Protein AF-A0A526Y3Q8-F1 (afdb_monomer)

Sequence (119 aa):
MATDSNVIFWQHQAFEPEGDAQERRKFGDAGTVRMHRLGALGPNTTLAHMNMLDERDVELILAMKPGLSWCPNNAMGYRITPPHKCWFPHLYRNGASVSLGVDTIIIHPMGIAGLMSLY

Radius of gyration: 14.73 Å; Cα contacts (8 Å, |Δi|>4): 182; chains: 1; bounding box: 43×28×32 Å

Nearest PDB structures (foldseek):
  3lnp-assembly1_A-2  TM=9.312E-01  e=2.220E-05  Oleispira antarctica
  4gbd-assembly1_B  TM=9.412E-01  e=9.589E-05  Pseudomonas aeruginosa PAO1
  7ww2-assembly1_B  TM=9.253E-01  e=2.970E-04  Obesumbacterium proteus
  4f0r-assembly1_A  TM=8.986E-01  e=3.626E-04  Chromobacterium violaceum ATCC 12472
  4dzh-assembly1_A-2  TM=9.345E-01  e=6.173E-04  Xanthomonas campestris pv. campestris str. ATCC 33913

Structure (mmCIF, N/CA/C/O backbone):
data_AF-A0A526Y3Q8-F1
#
_entry.id   AF-A0A526Y3Q8-F1
#
loop_
_atom_site.group_PDB
_atom_site.id
_atom_site.type_symbol
_atom_site.label_atom_id
_atom_site.label_alt_id
_atom_site.label_comp_id
_atom_site.label_asym_id
_atom_site.label_entity_id
_atom_site.label_seq_id
_atom_site.pdbx_PDB_ins_code
_atom_site.Cartn_x
_atom_site.Cartn_y
_atom_site.Cartn_z
_atom_site.occupancy
_atom_site.B_iso_or_equiv
_atom_site.auth_seq_id
_atom_site.auth_comp_id
_atom_site.auth_asym_id
_atom_site.auth_atom_id
_atom_site.pdbx_PDB_model_num
ATOM 1 N N . MET A 1 1 ? -18.184 -9.138 8.313 1.00 77.50 1 MET A N 1
ATOM 2 C CA . MET A 1 1 ? -17.534 -10.395 8.758 1.00 77.50 1 MET A CA 1
ATOM 3 C C . MET A 1 1 ? -16.245 -10.135 9.528 1.00 77.50 1 MET A C 1
ATOM 5 O O . MET A 1 1 ? -16.259 -10.364 10.722 1.00 77.50 1 MET A O 1
ATOM 9 N N . ALA A 1 2 ? -15.154 -9.642 8.918 1.00 88.25 2 ALA A N 1
ATOM 10 C CA . ALA A 1 2 ? -13.886 -9.452 9.648 1.00 88.25 2 ALA A CA 1
ATOM 11 C C . ALA A 1 2 ? -14.005 -8.474 10.835 1.00 88.25 2 ALA A C 1
ATOM 13 O O . ALA A 1 2 ? -13.608 -8.804 11.949 1.00 88.25 2 ALA A O 1
ATOM 14 N N . THR A 1 3 ? -14.636 -7.315 10.615 1.00 87.44 3 THR A N 1
ATOM 15 C CA . THR A 1 3 ? -14.947 -6.342 11.674 1.00 87.44 3 THR A CA 1
ATOM 16 C C . THR A 1 3 ? -15.841 -6.948 12.755 1.00 87.44 3 THR A C 1
ATOM 18 O O . THR A 1 3 ? -15.489 -6.901 13.928 1.00 87.44 3 THR A O 1
ATOM 21 N N . ASP A 1 4 ? -16.950 -7.583 12.363 1.00 91.00 4 ASP A N 1
ATOM 22 C CA . ASP A 1 4 ? -17.918 -8.178 13.301 1.00 91.00 4 ASP A CA 1
ATOM 23 C C . ASP A 1 4 ? -17.309 -9.308 14.143 1.00 91.00 4 ASP A C 1
ATOM 25 O O . ASP A 1 4 ? -17.714 -9.537 15.277 1.00 91.00 4 ASP A O 1
ATOM 29 N N . SER A 1 5 ? -16.329 -10.026 13.586 1.00 94.62 5 SER A N 1
ATOM 30 C CA . SER A 1 5 ? -15.601 -11.103 14.262 1.00 94.62 5 SER A CA 1
ATOM 31 C C . SER A 1 5 ? -14.321 -10.632 14.959 1.00 94.62 5 SER A C 1
ATOM 33 O O . SER A 1 5 ? -13.612 -11.462 15.520 1.00 94.62 5 SER A O 1
ATOM 35 N N . ASN A 1 6 ? -14.017 -9.329 14.935 1.00 93.00 6 ASN A N 1
ATOM 36 C CA . ASN A 1 6 ? -12.797 -8.741 15.493 1.00 93.00 6 ASN A CA 1
ATOM 37 C C . ASN A 1 6 ? -11.503 -9.445 15.028 1.00 93.00 6 ASN A C 1
ATOM 39 O O . ASN A 1 6 ? -10.604 -9.729 15.820 1.00 93.00 6 ASN A O 1
ATOM 43 N N . VAL A 1 7 ? -11.418 -9.748 13.730 1.00 95.94 7 VAL A N 1
ATOM 44 C CA . VAL A 1 7 ? -10.240 -10.359 13.095 1.00 95.94 7 VAL A CA 1
ATOM 45 C C . VAL A 1 7 ? -9.639 -9.436 12.040 1.00 95.94 7 VAL A C 1
ATOM 47 O O . VAL A 1 7 ? -10.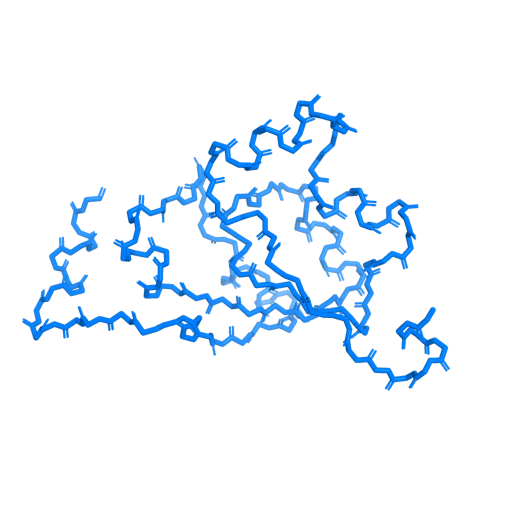306 -8.536 11.525 1.00 95.94 7 VAL A O 1
ATOM 50 N N . ILE A 1 8 ? -8.374 -9.687 11.697 1.00 96.12 8 ILE A N 1
ATOM 51 C CA . ILE A 1 8 ? -7.683 -8.986 10.614 1.00 96.12 8 ILE A CA 1
ATOM 52 C C . ILE A 1 8 ? -8.076 -9.593 9.267 1.00 96.12 8 ILE A C 1
ATOM 54 O O . ILE A 1 8 ? -7.956 -10.800 9.056 1.00 96.12 8 ILE A O 1
ATOM 58 N N . PHE A 1 9 ? -8.500 -8.740 8.341 1.00 96.69 9 PHE A N 1
ATOM 59 C CA . PHE A 1 9 ? -8.572 -9.056 6.922 1.00 96.69 9 PHE A CA 1
ATOM 60 C C . PHE A 1 9 ? -7.221 -8.744 6.266 1.00 96.69 9 PHE A C 1
ATOM 62 O O . PHE A 1 9 ? -6.754 -7.610 6.334 1.00 96.69 9 PHE A O 1
ATOM 69 N N . TRP A 1 10 ? -6.586 -9.735 5.640 1.00 96.62 10 TRP A N 1
ATOM 70 C CA . TRP A 1 10 ? -5.284 -9.578 4.985 1.00 96.62 10 TRP A CA 1
ATOM 71 C C . TRP A 1 10 ? -5.403 -9.855 3.488 1.00 96.62 10 TRP A C 1
ATOM 73 O O . TRP A 1 10 ? -5.950 -10.887 3.102 1.00 96.62 10 TRP A O 1
ATOM 83 N N . GLN A 1 11 ? -4.854 -8.973 2.648 1.00 95.62 11 GLN A N 1
ATOM 84 C CA . GLN A 1 11 ? -4.872 -9.136 1.193 1.00 95.62 11 GLN A CA 1
ATOM 85 C C . GLN A 1 11 ? -3.592 -8.614 0.513 1.00 95.62 11 GLN A C 1
ATOM 87 O O . GLN A 1 11 ? -3.047 -7.575 0.884 1.00 95.62 11 GLN A O 1
ATOM 92 N N . HIS A 1 12 ? -3.152 -9.309 -0.540 1.00 96.81 12 HIS A N 1
ATOM 93 C CA . HIS A 1 12 ? -2.219 -8.787 -1.546 1.00 96.81 12 HIS A CA 1
ATOM 94 C C . HIS A 1 12 ? -2.879 -7.677 -2.364 1.00 96.81 12 HIS A C 1
ATOM 96 O O . HIS A 1 12 ? -3.949 -7.884 -2.936 1.00 96.81 12 HIS A O 1
ATOM 102 N N . GLN A 1 13 ? -2.252 -6.505 -2.448 1.00 96.38 13 GLN A N 1
ATOM 103 C CA . GLN A 1 13 ? -2.847 -5.364 -3.140 1.00 96.38 13 GLN A CA 1
ATOM 104 C C . GLN A 1 13 ? -1.784 -4.519 -3.851 1.00 96.38 13 GLN A C 1
ATOM 106 O O . GLN A 1 13 ? -0.691 -4.311 -3.327 1.00 96.38 13 GLN A O 1
ATOM 111 N N . ALA A 1 14 ? -2.117 -4.037 -5.058 1.00 95.75 14 ALA A N 1
ATOM 112 C CA . ALA A 1 14 ? -1.282 -3.132 -5.857 1.00 95.75 14 ALA A CA 1
ATOM 113 C C . ALA A 1 14 ? 0.184 -3.614 -5.978 1.00 95.75 14 ALA A C 1
ATOM 115 O O . ALA A 1 14 ? 1.126 -2.850 -5.750 1.00 95.75 14 ALA A O 1
ATOM 116 N N . PHE A 1 15 ? 0.378 -4.910 -6.266 1.00 95.12 15 PHE A N 1
ATOM 117 C CA . PHE A 1 15 ? 1.703 -5.536 -6.274 1.00 95.12 15 PHE A CA 1
ATOM 118 C C . PHE A 1 15 ? 2.532 -5.139 -7.494 1.00 95.12 15 PHE A C 1
ATOM 120 O O . PHE A 1 15 ? 3.626 -4.614 -7.313 1.00 95.12 15 PHE A O 1
ATOM 127 N N . GLU A 1 16 ? 2.030 -5.382 -8.704 1.00 95.19 16 GLU A N 1
ATOM 128 C CA . GLU A 1 16 ? 2.774 -5.203 -9.953 1.00 95.19 16 GLU A CA 1
ATOM 129 C C . GLU A 1 16 ? 1.949 -4.443 -11.011 1.00 95.19 16 GLU A C 1
ATOM 131 O O . GLU A 1 16 ? 0.717 -4.394 -10.894 1.00 95.19 16 GLU A O 1
ATOM 136 N N . PRO A 1 17 ? 2.603 -3.789 -11.994 1.00 94.56 17 PRO A N 1
ATOM 137 C CA . PRO A 1 17 ? 1.947 -2.828 -12.882 1.00 94.56 17 PRO A CA 1
ATOM 138 C C . PRO A 1 17 ? 0.812 -3.396 -13.740 1.00 94.56 17 PRO A C 1
ATOM 140 O O . PRO A 1 17 ? -0.198 -2.720 -13.936 1.00 94.56 17 PRO A O 1
ATOM 143 N N . GLU A 1 18 ? 0.963 -4.601 -14.290 1.00 94.50 18 GLU A N 1
ATOM 144 C CA . GLU A 1 18 ? -0.021 -5.180 -15.203 1.00 94.50 18 GLU A CA 1
ATOM 145 C C . GLU A 1 18 ? -1.311 -5.534 -14.461 1.00 94.50 18 GLU A C 1
ATOM 147 O O . GLU A 1 18 ? -2.398 -5.149 -14.897 1.00 94.50 18 GLU A O 1
ATOM 152 N N . GLY A 1 19 ? -1.196 -6.208 -13.322 1.00 93.25 19 GLY A N 1
ATOM 153 C CA . GLY A 1 19 ? -2.294 -6.600 -12.452 1.00 93.25 19 GLY A CA 1
ATOM 154 C C . GLY A 1 19 ? -3.014 -5.400 -11.854 1.00 93.25 19 GLY A C 1
ATOM 155 O O . GLY A 1 19 ? -4.245 -5.361 -11.872 1.00 93.25 19 GLY A O 1
ATOM 156 N N . ASP A 1 20 ? -2.281 -4.374 -11.408 1.00 95.00 20 ASP A N 1
ATOM 157 C CA . ASP A 1 20 ? -2.901 -3.124 -10.955 1.00 95.00 20 ASP A CA 1
ATOM 158 C C . ASP A 1 20 ? -3.664 -2.430 -12.099 1.00 95.00 20 ASP A C 1
ATOM 160 O O . ASP A 1 20 ? -4.821 -2.033 -11.939 1.00 95.00 20 ASP A O 1
ATOM 164 N N . ALA A 1 21 ? -3.082 -2.376 -13.302 1.00 95.06 21 ALA A N 1
ATOM 165 C CA . ALA A 1 21 ? -3.746 -1.805 -14.469 1.00 95.06 21 ALA A CA 1
ATOM 166 C C . ALA A 1 21 ? -4.978 -2.618 -14.913 1.00 95.06 21 ALA A C 1
ATOM 168 O O . ALA A 1 21 ? -5.979 -2.034 -15.337 1.00 95.06 21 ALA A O 1
ATOM 169 N N . GLN A 1 22 ? -4.935 -3.952 -14.829 1.00 94.88 22 GLN A N 1
ATOM 170 C CA . GLN A 1 22 ? -6.086 -4.820 -15.102 1.00 94.88 22 GLN A CA 1
ATOM 171 C C . GLN A 1 22 ? -7.221 -4.570 -14.103 1.00 94.88 22 GLN A C 1
ATOM 173 O O . GLN A 1 22 ? -8.370 -4.408 -14.519 1.00 94.88 22 GLN A O 1
ATOM 178 N N . GLU A 1 23 ? -6.910 -4.471 -12.810 1.00 92.88 23 GLU A N 1
ATOM 179 C CA . GLU A 1 23 ? -7.889 -4.164 -11.764 1.00 92.88 23 GLU A CA 1
ATOM 180 C C . GLU A 1 23 ? -8.534 -2.789 -11.978 1.00 92.88 23 GLU A C 1
ATOM 182 O O . GLU A 1 23 ? -9.765 -2.675 -11.960 1.00 92.88 23 GLU A O 1
ATOM 187 N N . ARG A 1 24 ? -7.730 -1.763 -12.285 1.00 94.94 24 ARG A N 1
ATOM 188 C CA . ARG A 1 24 ? -8.228 -0.421 -12.624 1.00 94.94 24 ARG A CA 1
ATOM 189 C C . ARG A 1 24 ? -9.137 -0.444 -13.851 1.00 94.94 24 ARG A C 1
ATOM 191 O O . ARG A 1 24 ? -10.207 0.154 -13.820 1.00 94.94 24 ARG A O 1
ATOM 198 N N . ARG A 1 25 ? -8.778 -1.177 -14.912 1.00 96.56 25 ARG A N 1
ATOM 199 C CA . ARG A 1 25 ? -9.641 -1.338 -16.101 1.00 96.56 25 ARG A CA 1
ATOM 200 C C . ARG A 1 25 ? -10.964 -2.022 -15.770 1.00 96.56 25 ARG A C 1
ATOM 202 O O . ARG A 1 25 ? -12.002 -1.626 -16.290 1.00 96.56 25 ARG A O 1
ATOM 209 N N . LYS A 1 26 ? -10.930 -3.050 -14.922 1.00 95.50 26 LYS A N 1
ATOM 210 C CA . LYS A 1 26 ? -12.106 -3.849 -14.567 1.00 95.50 26 LYS A CA 1
ATOM 211 C C . LYS A 1 26 ? -13.087 -3.091 -13.675 1.00 95.50 26 LYS A C 1
ATOM 213 O O . LYS A 1 26 ? -14.293 -3.273 -13.818 1.00 95.50 26 LYS A O 1
ATOM 218 N N . PHE A 1 27 ? -12.585 -2.276 -12.750 1.00 93.81 27 PHE A N 1
ATOM 219 C CA . PHE A 1 27 ? -13.406 -1.659 -11.704 1.00 93.81 27 PHE A CA 1
ATOM 220 C C . PHE A 1 27 ? -13.468 -0.128 -11.742 1.00 93.81 27 PHE A C 1
ATOM 222 O O . PHE A 1 27 ? -14.205 0.459 -10.949 1.00 93.81 27 PHE A O 1
ATOM 229 N N . GLY A 1 28 ? -12.719 0.509 -12.642 1.00 93.44 28 GLY A N 1
ATOM 230 C CA . GLY A 1 28 ? -12.690 1.958 -12.850 1.00 93.44 28 GLY A CA 1
ATOM 231 C C . GLY A 1 28 ? -11.826 2.749 -11.863 1.00 93.44 28 GLY A C 1
ATOM 232 O O . GLY A 1 28 ? -11.595 3.925 -12.104 1.00 93.44 28 GLY A O 1
ATOM 233 N N . ASP A 1 29 ? -11.323 2.124 -10.793 1.00 90.94 29 ASP A N 1
ATOM 234 C CA . ASP A 1 29 ? -10.573 2.778 -9.713 1.00 90.94 29 ASP A CA 1
ATOM 235 C C . ASP A 1 29 ? -9.395 1.914 -9.237 1.00 90.94 29 ASP A C 1
ATOM 237 O O . ASP A 1 29 ? -9.369 0.700 -9.462 1.00 90.94 29 ASP A O 1
ATOM 241 N N . ALA A 1 30 ? -8.458 2.528 -8.504 1.00 92.31 30 ALA A N 1
ATOM 242 C CA . ALA A 1 30 ? -7.432 1.812 -7.747 1.00 92.31 30 ALA A CA 1
ATOM 243 C C . ALA A 1 30 ? -8.059 0.824 -6.748 1.00 92.31 30 ALA A C 1
ATOM 245 O O . ALA A 1 30 ? -9.135 1.068 -6.187 1.00 92.31 30 ALA A O 1
ATOM 246 N N . GLY A 1 31 ? -7.368 -0.281 -6.460 1.00 93.88 31 GLY A N 1
ATOM 247 C CA . GLY A 1 31 ? -7.891 -1.281 -5.528 1.00 93.88 31 GLY A CA 1
ATOM 248 C C . GLY A 1 31 ? -8.128 -0.733 -4.116 1.00 93.88 31 GLY A C 1
ATOM 249 O O . GLY A 1 31 ? -9.164 -1.032 -3.528 1.00 93.88 31 GLY A O 1
ATOM 250 N N . THR A 1 32 ? -7.263 0.150 -3.605 1.00 95.69 32 THR A N 1
ATOM 251 C CA . THR A 1 32 ? -7.453 0.804 -2.293 1.00 95.69 32 THR A CA 1
ATOM 252 C C . THR A 1 32 ? -8.714 1.668 -2.270 1.00 95.69 32 THR A C 1
ATOM 254 O O . THR A 1 32 ? -9.502 1.600 -1.326 1.00 95.69 32 THR A O 1
ATOM 257 N N . VAL A 1 33 ? -8.950 2.440 -3.337 1.00 95.69 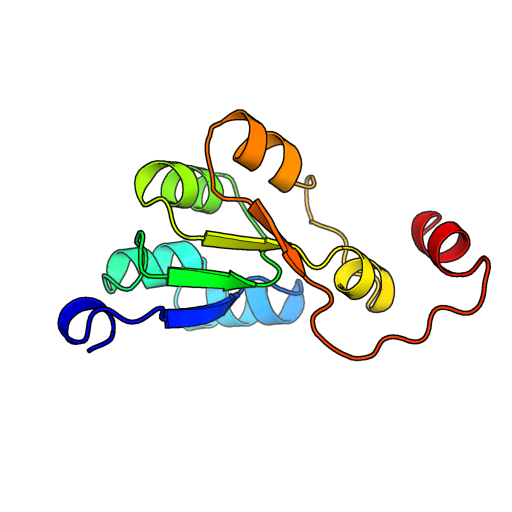33 VAL A N 1
ATOM 258 C CA . VAL A 1 33 ? -10.160 3.264 -3.510 1.00 95.69 33 VAL A CA 1
ATOM 259 C C . VAL A 1 33 ? -11.408 2.387 -3.523 1.00 95.69 33 VAL A C 1
ATOM 261 O O . VAL A 1 33 ? -12.397 2.685 -2.847 1.00 95.69 33 VAL A O 1
ATOM 264 N N . ARG A 1 34 ? -11.351 1.260 -4.236 1.00 95.19 34 ARG A N 1
ATOM 265 C CA . ARG A 1 34 ? -12.435 0.279 -4.271 1.00 95.19 34 ARG A CA 1
ATOM 266 C C . ARG A 1 34 ? -12.693 -0.332 -2.896 1.00 95.19 34 ARG A C 1
ATOM 268 O O . ARG A 1 34 ? -13.849 -0.412 -2.491 1.00 95.19 34 ARG A O 1
ATOM 275 N N . MET A 1 35 ? -11.651 -0.723 -2.165 1.00 96.06 35 MET A N 1
ATOM 276 C CA . MET A 1 35 ? -11.781 -1.255 -0.806 1.00 96.06 35 MET A CA 1
ATOM 277 C C . MET A 1 35 ? -12.404 -0.237 0.149 1.00 96.06 35 MET A C 1
ATOM 279 O O . MET A 1 35 ? -13.299 -0.596 0.910 1.00 96.06 35 MET A O 1
ATOM 283 N N . HIS A 1 36 ? -12.002 1.034 0.070 1.00 96.94 36 HIS A N 1
ATOM 284 C CA . HIS A 1 36 ? -12.623 2.110 0.839 1.00 96.94 36 HIS A CA 1
ATOM 285 C C . HIS A 1 36 ? -14.119 2.247 0.524 1.00 96.94 36 HIS A C 1
ATOM 287 O O . HIS A 1 36 ? -14.942 2.218 1.437 1.00 96.94 36 HIS A O 1
ATOM 293 N N . ARG A 1 37 ? -14.493 2.303 -0.762 1.00 95.69 37 ARG A N 1
ATOM 294 C CA . ARG A 1 37 ? -15.900 2.381 -1.199 1.00 95.69 37 ARG A CA 1
ATOM 295 C C . ARG A 1 37 ? -16.746 1.204 -0.699 1.00 95.69 37 ARG A C 1
ATOM 297 O O . ARG A 1 37 ? -17.926 1.379 -0.420 1.00 95.69 37 ARG A O 1
ATOM 304 N N . LEU A 1 38 ? -16.152 0.016 -0.594 1.00 94.44 38 LEU A N 1
ATOM 305 C CA . LEU A 1 38 ? -16.813 -1.198 -0.108 1.00 94.44 38 LEU A CA 1
ATOM 306 C C . LEU A 1 38 ? -16.814 -1.327 1.427 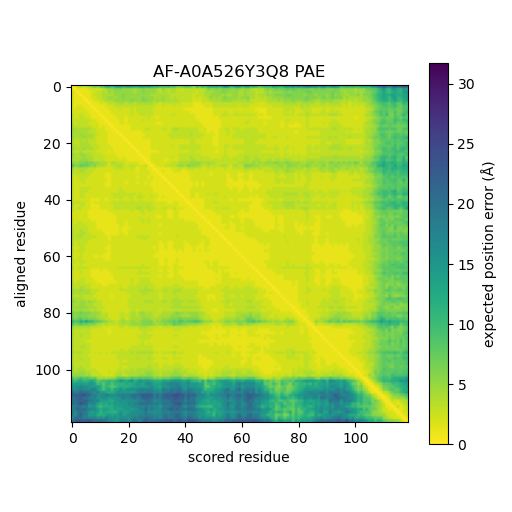1.00 94.44 38 LEU A C 1
ATOM 308 O O . LEU A 1 38 ? -17.332 -2.314 1.943 1.00 94.44 38 LEU A O 1
ATOM 312 N N . GLY A 1 39 ? -16.226 -0.376 2.161 1.00 94.38 39 GLY A N 1
ATOM 313 C CA . GLY A 1 39 ? -16.101 -0.442 3.622 1.00 94.38 39 GLY A CA 1
ATOM 314 C C . GLY A 1 39 ? -15.089 -1.482 4.117 1.00 94.38 39 GLY A C 1
ATOM 315 O O . GLY A 1 39 ? -15.100 -1.844 5.290 1.00 94.38 39 GLY A O 1
ATOM 316 N N . ALA A 1 40 ? -14.216 -1.969 3.232 1.00 94.81 40 ALA A N 1
ATOM 317 C CA . ALA A 1 40 ? -13.205 -2.985 3.518 1.00 94.81 40 ALA A CA 1
ATOM 318 C C . ALA A 1 40 ? -11.816 -2.395 3.821 1.00 94.81 40 ALA A C 1
ATOM 320 O O . ALA A 1 40 ? -10.864 -3.152 3.961 1.00 94.81 40 ALA A O 1
ATOM 321 N N . LEU A 1 41 ? -11.677 -1.065 3.883 1.00 96.75 41 LEU A N 1
ATOM 322 C CA . LEU A 1 41 ? -10.432 -0.386 4.246 1.00 96.75 41 LEU A CA 1
ATOM 323 C C . LEU A 1 41 ? -10.574 0.251 5.631 1.00 96.75 41 LEU A C 1
ATOM 325 O O . LEU A 1 41 ? -11.370 1.169 5.814 1.00 96.75 41 LEU A O 1
ATOM 329 N N . GLY A 1 42 ? -9.784 -0.212 6.594 1.00 95.38 42 GLY A N 1
ATOM 330 C CA . GLY A 1 42 ? -9.779 0.335 7.947 1.00 95.38 42 GLY A CA 1
ATOM 331 C C . GLY A 1 42 ? -8.741 -0.336 8.849 1.00 95.38 42 GLY A C 1
ATOM 332 O O . GLY A 1 42 ? -7.956 -1.150 8.362 1.00 95.38 42 GLY A O 1
ATOM 333 N N . PRO A 1 43 ? -8.764 -0.067 10.166 1.00 94.81 43 PRO A N 1
ATOM 334 C CA . PRO A 1 43 ? -7.769 -0.585 11.112 1.00 94.81 43 PRO A CA 1
ATOM 335 C C . PRO A 1 43 ? -7.683 -2.117 11.196 1.00 94.81 43 PRO A C 1
ATOM 337 O O . PRO A 1 43 ? -6.637 -2.658 11.538 1.00 94.81 43 PRO A O 1
ATOM 340 N N . ASN A 1 44 ? -8.756 -2.827 10.835 1.00 95.81 44 ASN A N 1
ATOM 341 C CA . ASN A 1 44 ? -8.801 -4.292 10.816 1.00 95.81 44 ASN A CA 1
ATOM 342 C C . ASN A 1 44 ? -8.357 -4.877 9.462 1.00 95.81 44 ASN A C 1
ATOM 344 O O . ASN A 1 44 ? -8.653 -6.029 9.158 1.00 95.81 44 ASN A O 1
ATOM 348 N N . THR A 1 45 ? -7.708 -4.082 8.611 1.00 97.50 45 THR A N 1
ATOM 349 C CA . THR A 1 45 ? -7.244 -4.483 7.278 1.00 97.50 45 THR A CA 1
ATOM 350 C C . THR A 1 45 ? -5.734 -4.362 7.186 1.00 97.50 45 THR A C 1
ATOM 352 O O . THR A 1 45 ? -5.188 -3.323 7.546 1.00 97.50 45 THR A O 1
ATOM 355 N N . THR A 1 46 ? -5.075 -5.380 6.639 1.00 98.00 46 THR A N 1
ATOM 356 C CA . THR A 1 46 ? -3.647 -5.359 6.315 1.00 98.00 46 THR A CA 1
ATOM 357 C C . THR A 1 46 ? -3.447 -5.587 4.822 1.00 98.00 46 THR A C 1
ATOM 359 O O . THR A 1 46 ? -3.940 -6.569 4.267 1.00 98.00 46 THR A O 1
ATOM 362 N N . LEU A 1 47 ? -2.702 -4.690 4.175 1.00 98.19 47 LEU A N 1
ATOM 363 C CA . LEU A 1 47 ? -2.411 -4.757 2.744 1.00 98.19 47 LEU A CA 1
ATOM 364 C C . LEU A 1 47 ? -0.935 -5.084 2.507 1.00 98.19 47 LEU A C 1
ATOM 366 O O . LEU A 1 47 ? -0.047 -4.377 2.991 1.00 98.19 47 LEU A O 1
ATOM 370 N N . ALA A 1 48 ? -0.673 -6.155 1.763 1.00 97.88 48 ALA A N 1
ATOM 371 C CA . ALA A 1 48 ? 0.676 -6.561 1.386 1.00 97.88 48 ALA A CA 1
ATOM 372 C C . ALA A 1 48 ? 1.109 -5.941 0.051 1.00 97.88 48 ALA A C 1
ATOM 374 O O . ALA A 1 48 ? 0.301 -5.787 -0.865 1.00 97.88 48 ALA A O 1
ATOM 375 N N . HIS A 1 49 ? 2.411 -5.670 -0.061 1.00 96.94 49 HIS A N 1
ATOM 376 C CA . HIS A 1 49 ? 3.119 -5.090 -1.208 1.00 96.94 49 HIS A CA 1
ATOM 377 C C . HIS A 1 49 ? 2.898 -3.606 -1.454 1.00 96.94 49 HIS A C 1
ATOM 379 O O . HIS A 1 49 ? 3.837 -2.852 -1.235 1.00 96.94 49 HIS A O 1
ATOM 385 N N . MET A 1 50 ? 1.719 -3.196 -1.934 1.00 97.38 50 MET A N 1
ATOM 386 C CA . MET A 1 50 ? 1.371 -1.796 -2.215 1.00 97.38 50 MET A CA 1
ATOM 387 C C . MET A 1 50 ? 2.473 -1.018 -2.963 1.00 97.38 50 MET A C 1
ATOM 389 O O . MET A 1 50 ? 2.871 0.074 -2.559 1.00 97.38 50 MET A O 1
ATOM 393 N N . ASN A 1 51 ? 3.006 -1.584 -4.047 1.00 96.62 51 ASN A N 1
ATOM 394 C CA . ASN A 1 51 ? 4.057 -0.937 -4.838 1.00 96.62 51 ASN A CA 1
ATOM 395 C C . ASN A 1 51 ? 3.483 0.075 -5.845 1.00 96.62 51 ASN A C 1
ATOM 397 O O . ASN A 1 51 ? 4.159 1.046 -6.181 1.00 96.62 51 ASN A O 1
ATOM 401 N N . MET A 1 52 ? 2.256 -0.146 -6.332 1.00 96.38 52 MET A N 1
ATOM 402 C CA . MET A 1 52 ? 1.602 0.656 -7.383 1.00 96.38 52 MET A CA 1
ATOM 403 C C . MET A 1 52 ? 0.706 1.773 -6.817 1.00 96.38 52 MET A C 1
ATOM 405 O O . MET A 1 52 ? -0.355 2.071 -7.357 1.00 96.38 52 MET A O 1
ATOM 409 N N . LEU A 1 53 ? 1.121 2.365 -5.695 1.00 95.31 53 LEU A N 1
ATOM 410 C CA . LEU A 1 53 ? 0.379 3.428 -5.014 1.00 95.31 53 LEU A CA 1
ATOM 411 C C . LEU A 1 53 ? 0.408 4.749 -5.793 1.00 95.31 53 LEU A C 1
ATOM 413 O O . LEU A 1 53 ? 1.481 5.231 -6.178 1.00 95.31 53 LEU A O 1
ATOM 417 N N . ASP A 1 54 ? -0.757 5.383 -5.900 1.00 93.69 54 ASP A N 1
ATOM 418 C CA . ASP A 1 54 ? -0.908 6.783 -6.289 1.00 93.69 54 ASP A CA 1
ATOM 419 C C . ASP A 1 54 ? -1.219 7.695 -5.081 1.00 93.69 54 ASP A C 1
ATOM 421 O O . ASP A 1 54 ? -1.309 7.261 -3.930 1.00 93.69 54 ASP A O 1
ATOM 425 N N . GLU A 1 55 ? -1.324 9.001 -5.328 1.00 95.38 55 GLU A N 1
ATOM 426 C CA . GLU A 1 55 ? -1.591 10.001 -4.285 1.00 95.38 55 GLU A CA 1
ATOM 427 C C . GLU A 1 55 ? -2.926 9.753 -3.576 1.00 95.38 55 GLU A C 1
ATOM 429 O O . GLU A 1 55 ? -3.029 9.927 -2.360 1.00 95.38 55 GLU A O 1
ATOM 434 N N . ARG A 1 56 ? -3.933 9.274 -4.313 1.00 95.81 56 ARG A N 1
ATOM 435 C CA . ARG A 1 56 ? -5.250 8.991 -3.754 1.00 95.81 56 ARG A CA 1
ATOM 436 C C . ARG A 1 56 ? -5.210 7.771 -2.840 1.00 95.81 56 ARG A C 1
ATOM 438 O O . ARG A 1 56 ? -5.851 7.780 -1.787 1.00 95.81 56 ARG A O 1
ATOM 445 N N . ASP A 1 57 ? -4.453 6.741 -3.207 1.00 96.06 57 ASP A N 1
ATOM 446 C CA . ASP A 1 57 ? -4.207 5.602 -2.323 1.00 96.06 57 ASP A CA 1
ATOM 447 C C . ASP A 1 57 ? -3.544 6.058 -1.012 1.00 96.06 57 ASP A C 1
ATOM 449 O O . ASP A 1 57 ? -3.967 5.658 0.073 1.00 96.06 57 ASP A O 1
ATOM 453 N N . VAL A 1 58 ? -2.536 6.933 -1.099 1.00 97.19 58 VAL A N 1
AT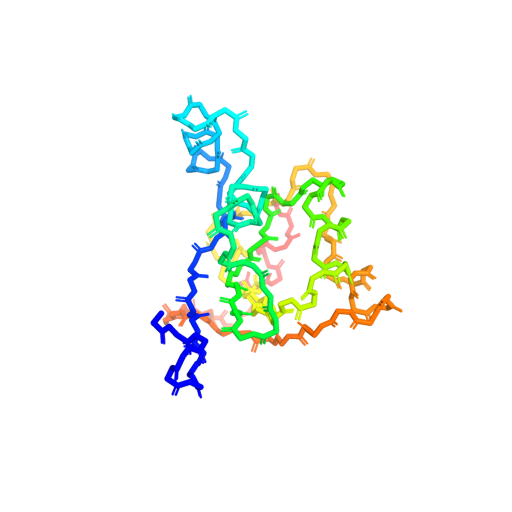OM 454 C CA . VAL A 1 58 ? -1.802 7.469 0.061 1.00 97.19 58 VAL A CA 1
ATOM 455 C C . VAL A 1 58 ? -2.723 8.247 1.000 1.00 97.19 58 VAL A C 1
ATOM 457 O O . VAL A 1 58 ? -2.694 8.010 2.209 1.00 97.19 58 VAL A O 1
ATOM 460 N N . GLU A 1 59 ? -3.570 9.129 0.463 1.00 98.06 59 GLU A N 1
ATOM 461 C CA . GLU A 1 59 ? -4.579 9.858 1.243 1.00 98.06 59 GLU A CA 1
ATOM 462 C C . GLU A 1 59 ? -5.493 8.904 2.020 1.00 98.06 59 GLU A C 1
ATOM 464 O O . GLU A 1 59 ? -5.706 9.073 3.224 1.00 98.06 59 GLU A O 1
ATOM 469 N N . LEU A 1 60 ? -6.013 7.874 1.344 1.00 98.31 60 LEU A N 1
ATOM 470 C CA . LEU A 1 60 ? -6.920 6.904 1.954 1.00 98.31 60 LEU A CA 1
ATOM 471 C C . LEU A 1 60 ? -6.228 6.052 3.016 1.00 98.31 60 LEU A C 1
ATOM 473 O O . LEU A 1 60 ? -6.820 5.785 4.058 1.00 98.31 60 LEU A O 1
ATOM 477 N N . ILE A 1 61 ? -4.979 5.649 2.793 1.00 98.25 61 ILE A N 1
ATOM 478 C CA . ILE A 1 61 ? -4.199 4.902 3.786 1.00 98.25 61 ILE A CA 1
ATOM 479 C C . ILE A 1 61 ? -4.003 5.741 5.052 1.00 98.25 61 ILE A C 1
ATOM 481 O O . ILE A 1 61 ? -4.220 5.244 6.156 1.00 98.25 61 ILE A O 1
ATOM 485 N N . LEU A 1 62 ? -3.635 7.017 4.919 1.00 98.50 62 LEU A N 1
ATOM 486 C CA . LEU A 1 62 ? -3.440 7.894 6.076 1.00 98.50 62 LEU A CA 1
ATOM 487 C C . LEU A 1 62 ? -4.752 8.165 6.826 1.00 98.50 62 LEU A C 1
ATOM 489 O O . LEU A 1 62 ? -4.759 8.203 8.058 1.00 98.50 62 LEU A O 1
ATOM 493 N N . ALA A 1 63 ? -5.864 8.308 6.101 1.00 98.38 63 ALA A N 1
ATOM 494 C CA . ALA A 1 63 ? -7.178 8.549 6.690 1.00 98.38 63 ALA A CA 1
ATOM 495 C C . ALA A 1 63 ? -7.752 7.307 7.394 1.00 98.38 63 ALA A C 1
ATOM 497 O O . ALA A 1 63 ? -8.213 7.393 8.533 1.00 98.38 63 ALA A O 1
ATOM 498 N N . MET A 1 64 ? -7.708 6.150 6.730 1.00 97.94 64 MET A N 1
ATOM 499 C CA . MET A 1 64 ? -8.381 4.925 7.180 1.00 97.94 64 MET A CA 1
ATOM 500 C C . MET A 1 64 ? -7.506 4.042 8.071 1.00 97.94 64 MET A C 1
ATOM 502 O O . MET A 1 64 ? -8.022 3.157 8.752 1.00 97.94 64 MET A O 1
ATOM 506 N N . LYS A 1 65 ? -6.192 4.293 8.086 1.00 97.19 65 LYS A N 1
ATOM 507 C CA . LYS A 1 65 ? -5.197 3.620 8.931 1.00 97.19 65 LYS A CA 1
ATOM 508 C C . LYS A 1 65 ? -5.218 2.082 8.852 1.00 97.19 65 LYS A C 1
ATOM 510 O O . LYS A 1 65 ? -5.220 1.438 9.904 1.00 97.19 65 LYS A O 1
ATOM 515 N N . PRO A 1 66 ? -5.212 1.464 7.654 1.00 98.00 66 PRO A N 1
ATOM 516 C CA . PRO A 1 66 ? -4.926 0.039 7.552 1.00 98.00 66 PRO A CA 1
ATOM 517 C C . PRO A 1 66 ? -3.476 -0.255 7.971 1.00 98.00 66 PRO A C 1
ATOM 519 O O . PRO A 1 66 ? -2.612 0.629 7.986 1.00 98.00 66 PRO A O 1
ATOM 522 N N . GLY A 1 67 ? -3.194 -1.518 8.271 1.00 98.19 67 GLY A N 1
ATOM 523 C CA . GLY A 1 67 ? -1.835 -2.037 8.346 1.00 98.19 67 GLY A CA 1
ATOM 524 C C . GLY A 1 67 ? -1.230 -2.225 6.955 1.00 98.19 67 GLY A C 1
ATOM 525 O O . GLY A 1 67 ? -1.927 -2.561 5.996 1.00 98.19 67 GLY A O 1
ATOM 526 N N . LEU A 1 68 ? 0.084 -2.051 6.843 1.00 98.56 68 LEU A N 1
ATOM 527 C CA . LEU A 1 68 ? 0.834 -2.310 5.618 1.00 98.56 68 LEU A CA 1
ATOM 528 C C . LEU A 1 68 ? 1.947 -3.326 5.871 1.00 98.56 68 LEU A C 1
ATOM 530 O O . LEU A 1 68 ? 2.700 -3.213 6.842 1.00 98.56 68 LEU A O 1
ATOM 534 N N . SER A 1 69 ? 2.081 -4.295 4.968 1.00 98.06 69 SER A N 1
ATOM 535 C CA . SER A 1 69 ? 3.209 -5.227 4.928 1.00 98.06 69 SER A CA 1
ATOM 536 C C . SER A 1 69 ? 4.034 -4.977 3.668 1.00 98.06 69 SER A C 1
ATOM 538 O O . SER A 1 69 ? 3.653 -5.369 2.564 1.00 98.06 69 SER A O 1
ATOM 540 N N . TRP A 1 70 ? 5.149 -4.261 3.825 1.00 97.38 70 TRP A N 1
ATOM 541 C CA . TRP A 1 70 ? 6.064 -3.965 2.730 1.00 97.38 70 TRP A CA 1
ATOM 542 C C . TRP A 1 70 ? 7.044 -5.115 2.536 1.00 97.38 70 TRP A C 1
ATOM 544 O O . TRP A 1 70 ? 7.804 -5.444 3.447 1.00 97.38 70 TRP A O 1
ATOM 554 N N . CYS A 1 71 ? 7.068 -5.685 1.333 1.00 95.25 71 CYS A N 1
ATOM 555 C CA . CYS A 1 71 ? 7.936 -6.807 0.981 1.00 95.25 71 CYS A CA 1
ATOM 556 C C . CYS A 1 71 ? 9.017 -6.370 -0.028 1.00 95.25 71 CYS A C 1
ATOM 558 O O . CYS A 1 71 ? 8.954 -6.772 -1.194 1.00 95.25 71 CYS A O 1
ATOM 560 N N . PRO A 1 72 ? 10.005 -5.537 0.367 1.00 91.50 72 PRO A N 1
ATOM 561 C CA . PRO A 1 72 ? 10.965 -4.942 -0.566 1.00 91.50 72 PRO A CA 1
ATOM 562 C C . PRO A 1 72 ? 11.808 -5.984 -1.302 1.00 91.50 72 PRO A C 1
ATOM 564 O O . PRO A 1 72 ? 12.034 -5.849 -2.499 1.00 91.50 72 PRO A O 1
ATOM 567 N N . ASN A 1 73 ? 12.229 -7.051 -0.617 1.00 88.75 73 ASN A N 1
ATOM 568 C CA . ASN A 1 73 ? 13.010 -8.127 -1.235 1.00 88.75 73 ASN A CA 1
ATOM 569 C C . ASN A 1 73 ? 12.229 -8.850 -2.335 1.00 88.75 73 ASN A C 1
ATOM 571 O O . ASN A 1 73 ? 12.801 -9.210 -3.359 1.00 88.75 73 ASN A O 1
ATOM 575 N N . ASN A 1 74 ? 10.921 -9.013 -2.144 1.00 91.12 74 ASN A N 1
ATOM 576 C CA . ASN A 1 74 ? 10.040 -9.616 -3.132 1.00 91.12 74 ASN A CA 1
ATOM 577 C C . ASN A 1 74 ? 9.823 -8.699 -4.334 1.00 91.12 74 ASN A C 1
ATOM 579 O O . ASN A 1 74 ? 10.037 -9.132 -5.463 1.00 91.12 74 ASN A O 1
ATOM 583 N N . ALA A 1 75 ? 9.530 -7.419 -4.097 1.00 90.81 75 ALA A N 1
ATOM 584 C CA . ALA A 1 75 ? 9.440 -6.433 -5.170 1.00 90.81 75 ALA A CA 1
ATOM 585 C C . ALA A 1 75 ? 10.734 -6.389 -6.003 1.00 90.81 75 ALA A C 1
ATOM 587 O O . ALA A 1 75 ? 10.676 -6.522 -7.221 1.00 90.81 75 ALA A O 1
ATOM 588 N N . MET A 1 76 ? 11.902 -6.322 -5.352 1.00 88.19 76 MET A N 1
ATOM 589 C CA . MET A 1 76 ? 13.194 -6.402 -6.042 1.00 88.19 76 MET A CA 1
ATOM 590 C C . MET A 1 76 ? 13.329 -7.717 -6.814 1.00 88.19 76 MET A C 1
ATOM 592 O O . MET A 1 76 ? 13.629 -7.681 -8.003 1.00 88.19 76 MET A O 1
ATOM 596 N N . GLY A 1 77 ? 13.051 -8.857 -6.166 1.00 86.06 77 GLY A N 1
ATOM 597 C CA . GLY A 1 77 ? 13.057 -10.213 -6.732 1.00 86.06 77 GLY A CA 1
ATOM 598 C C . GLY A 1 77 ? 12.348 -10.324 -8.084 1.00 86.06 77 GLY A C 1
ATOM 599 O O . GLY A 1 77 ? 12.881 -10.906 -9.029 1.00 86.06 77 GLY A O 1
ATOM 600 N N . TYR A 1 78 ? 11.174 -9.701 -8.179 1.00 87.56 78 TYR A N 1
ATOM 601 C CA . TYR A 1 78 ? 10.335 -9.666 -9.376 1.00 87.56 78 TYR A CA 1
ATOM 602 C C . TYR A 1 78 ? 10.577 -8.447 -10.279 1.00 87.56 78 TYR A C 1
ATOM 604 O O . TYR A 1 78 ? 9.854 -8.263 -11.254 1.00 87.56 78 TYR A O 1
ATOM 612 N N . ARG A 1 79 ? 11.604 -7.632 -9.997 1.00 88.94 79 ARG A N 1
ATOM 613 C CA . ARG A 1 79 ? 11.935 -6.394 -10.730 1.00 88.94 79 ARG A CA 1
ATOM 614 C C . ARG A 1 79 ? 10.766 -5.407 -10.778 1.00 88.94 79 ARG A C 1
ATOM 616 O O . ARG A 1 79 ? 10.509 -4.759 -11.789 1.00 88.94 79 ARG A O 1
ATOM 623 N N . ILE A 1 80 ? 10.040 -5.322 -9.671 1.00 91.62 80 ILE A N 1
ATOM 624 C CA . ILE A 1 80 ? 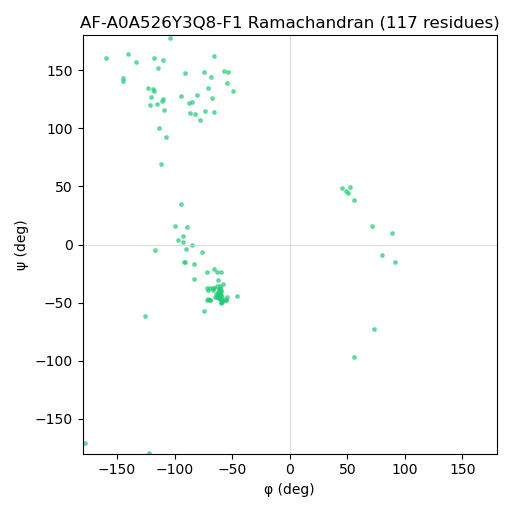8.919 -4.413 -9.500 1.00 91.62 80 ILE A CA 1
ATOM 625 C C . ILE A 1 80 ? 9.434 -3.071 -9.003 1.00 91.62 80 ILE A C 1
ATOM 627 O O . ILE A 1 80 ? 9.864 -2.935 -7.855 1.00 91.62 80 ILE A O 1
ATOM 631 N N . THR A 1 81 ? 9.304 -2.067 -9.862 1.00 89.81 81 THR A N 1
ATOM 632 C CA . THR A 1 81 ? 9.658 -0.683 -9.559 1.00 89.81 81 THR A CA 1
ATOM 633 C C . THR A 1 81 ? 8.382 0.152 -9.463 1.00 89.81 81 THR A C 1
ATOM 635 O O . THR A 1 81 ? 7.591 0.149 -10.409 1.00 89.81 81 THR A O 1
ATOM 638 N N . PRO A 1 82 ? 8.143 0.869 -8.347 1.00 90.31 82 PRO A N 1
ATOM 639 C CA . PRO A 1 82 ? 7.040 1.818 -8.256 1.00 90.31 82 PRO A CA 1
ATOM 640 C C . PRO A 1 82 ? 7.097 2.842 -9.402 1.00 90.31 82 PRO A C 1
ATOM 642 O O . PRO A 1 82 ? 8.178 3.358 -9.687 1.00 90.31 82 PRO A O 1
ATOM 645 N N . PRO A 1 83 ? 5.962 3.205 -10.023 1.00 86.81 83 PRO A N 1
ATOM 646 C CA . PRO A 1 83 ? 5.945 4.045 -11.226 1.00 86.81 83 PRO A CA 1
ATOM 647 C C . PRO A 1 83 ? 6.439 5.483 -10.997 1.00 86.81 83 PRO A C 1
ATOM 649 O O . PRO A 1 83 ? 6.840 6.158 -11.941 1.00 86.81 83 PRO A O 1
ATOM 652 N N . HIS A 1 84 ? 6.410 5.962 -9.751 1.00 83.88 84 HIS A N 1
ATOM 653 C CA . HIS A 1 84 ? 6.821 7.324 -9.398 1.00 83.88 84 HIS A CA 1
ATOM 654 C C . HIS A 1 84 ? 7.887 7.337 -8.305 1.00 83.88 84 HIS A C 1
ATOM 656 O O . HIS A 1 84 ? 8.987 7.848 -8.496 1.00 83.88 84 HIS A O 1
ATOM 662 N N . LYS A 1 85 ? 7.548 6.803 -7.128 1.00 91.00 85 LYS A N 1
ATOM 663 C CA . LYS A 1 85 ? 8.437 6.724 -5.967 1.00 91.00 85 LYS A CA 1
ATOM 664 C C . LYS A 1 85 ? 7.949 5.654 -5.001 1.00 91.00 85 LYS A C 1
ATOM 666 O O . LYS A 1 85 ? 6.773 5.299 -4.994 1.00 91.00 85 LYS A O 1
ATOM 67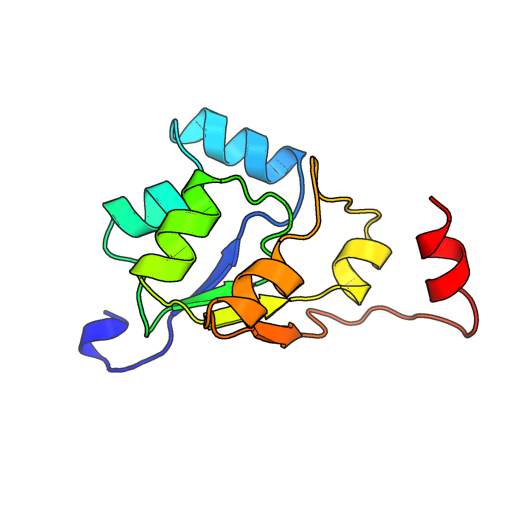1 N N . CYS A 1 86 ? 8.841 5.198 -4.129 1.00 94.25 86 CYS A N 1
ATOM 672 C CA . CYS A 1 86 ? 8.453 4.379 -2.989 1.00 94.25 86 CYS A CA 1
ATOM 673 C C . CYS A 1 86 ? 7.761 5.251 -1.927 1.00 94.25 86 CYS A C 1
ATOM 675 O O . CYS A 1 86 ? 8.381 6.142 -1.340 1.00 94.25 86 CYS A O 1
ATOM 677 N N . TRP A 1 87 ? 6.476 4.997 -1.672 1.00 96.88 87 TRP A N 1
ATOM 678 C CA . TRP A 1 87 ? 5.678 5.764 -0.710 1.00 96.88 87 TRP A CA 1
ATOM 679 C C . TRP A 1 87 ? 5.850 5.315 0.745 1.00 96.88 87 TRP A C 1
ATOM 681 O O . TRP A 1 87 ? 5.533 6.085 1.649 1.00 96.88 87 TRP A O 1
ATOM 691 N N . PHE A 1 88 ? 6.399 4.124 1.001 1.00 97.31 88 PHE A N 1
AT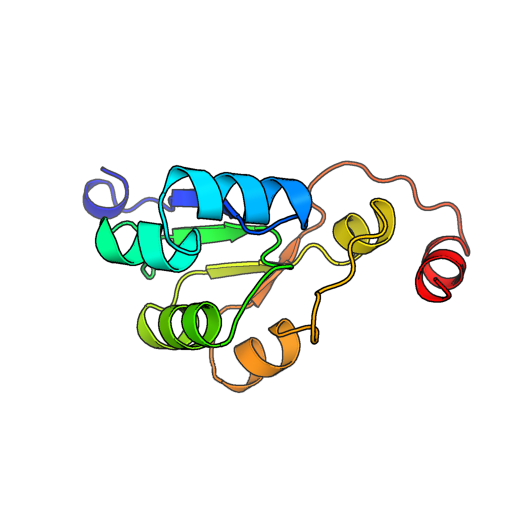OM 692 C CA . PHE A 1 88 ? 6.533 3.570 2.354 1.00 97.31 88 PHE A CA 1
ATOM 693 C C . PHE A 1 88 ? 7.259 4.485 3.354 1.00 97.31 88 PHE A C 1
ATOM 695 O O . PHE A 1 88 ? 6.724 4.686 4.446 1.00 97.31 88 PHE A O 1
ATOM 702 N N . PRO A 1 89 ? 8.401 5.125 3.020 1.00 96.25 89 PRO A N 1
ATOM 703 C CA . PRO A 1 89 ? 9.036 6.078 3.930 1.00 96.25 89 PRO A CA 1
ATOM 704 C C . PRO A 1 89 ? 8.156 7.291 4.251 1.00 96.25 89 PRO A C 1
ATOM 706 O O . PRO A 1 89 ? 8.172 7.783 5.378 1.00 96.25 89 PRO A O 1
ATOM 709 N N . HIS A 1 90 ? 7.393 7.786 3.271 1.00 97.31 90 HIS A N 1
ATOM 710 C CA . HIS A 1 90 ? 6.466 8.897 3.476 1.00 97.31 90 HIS A CA 1
ATOM 711 C C . HIS A 1 90 ? 5.292 8.472 4.365 1.00 97.31 90 HIS A C 1
ATOM 713 O O . HIS A 1 90 ? 5.000 9.153 5.343 1.00 97.31 90 HIS A O 1
ATOM 719 N N . LEU A 1 91 ? 4.671 7.329 4.073 1.00 98.12 91 LEU A N 1
ATOM 720 C CA . LEU A 1 91 ? 3.567 6.767 4.850 1.00 98.12 91 LEU A CA 1
ATOM 721 C C . LEU A 1 91 ? 3.965 6.532 6.312 1.00 98.12 91 LEU A C 1
ATOM 723 O O . LEU A 1 91 ? 3.268 6.990 7.215 1.00 98.12 91 LEU A O 1
ATOM 727 N N . TYR A 1 92 ? 5.125 5.913 6.552 1.00 97.94 92 TYR A N 1
ATOM 728 C CA . TYR A 1 92 ? 5.652 5.685 7.899 1.00 97.94 92 TYR A CA 1
ATOM 729 C C . TYR A 1 92 ? 5.851 6.995 8.677 1.00 97.94 92 TYR A C 1
ATOM 731 O O . TYR A 1 92 ? 5.383 7.129 9.805 1.00 97.94 92 TYR A O 1
ATOM 739 N N . ARG A 1 93 ? 6.487 8.005 8.060 1.00 98.31 93 ARG A N 1
ATOM 740 C CA . ARG A 1 93 ? 6.705 9.319 8.700 1.00 98.31 93 ARG A CA 1
ATOM 741 C C . ARG A 1 93 ? 5.408 10.060 9.023 1.00 98.31 93 ARG A C 1
ATOM 743 O O . ARG A 1 93 ? 5.414 10.898 9.916 1.00 98.31 93 ARG A O 1
ATOM 750 N N . ASN A 1 94 ? 4.323 9.756 8.315 1.00 98.12 94 ASN A N 1
ATOM 751 C CA . ASN A 1 94 ? 3.008 10.359 8.523 1.00 98.12 94 ASN A CA 1
ATOM 752 C C . ASN A 1 94 ? 2.065 9.466 9.353 1.00 98.12 94 ASN A C 1
ATOM 754 O O . ASN A 1 94 ? 0.864 9.713 9.402 1.00 98.12 94 ASN A O 1
ATOM 758 N N . GLY A 1 95 ? 2.601 8.452 10.044 1.00 96.69 95 GLY A N 1
ATOM 759 C CA . GLY A 1 95 ? 1.867 7.681 11.049 1.00 96.69 95 GLY A CA 1
ATOM 760 C C . GLY A 1 95 ? 1.095 6.471 10.519 1.00 96.69 95 GLY A C 1
ATOM 761 O O . GLY A 1 95 ? 0.322 5.883 11.277 1.00 96.69 95 GLY A O 1
ATOM 762 N N . ALA A 1 96 ? 1.293 6.071 9.259 1.00 97.88 96 ALA A N 1
ATOM 763 C CA . ALA A 1 96 ? 0.793 4.783 8.783 1.00 97.88 96 ALA A CA 1
ATOM 764 C C . ALA A 1 96 ? 1.552 3.626 9.456 1.00 97.88 96 ALA A C 1
ATOM 766 O O . ALA A 1 96 ? 2.765 3.704 9.671 1.00 97.88 96 ALA A O 1
ATOM 767 N N . SER A 1 97 ? 0.853 2.525 9.743 1.00 97.62 97 SER A N 1
ATOM 768 C CA .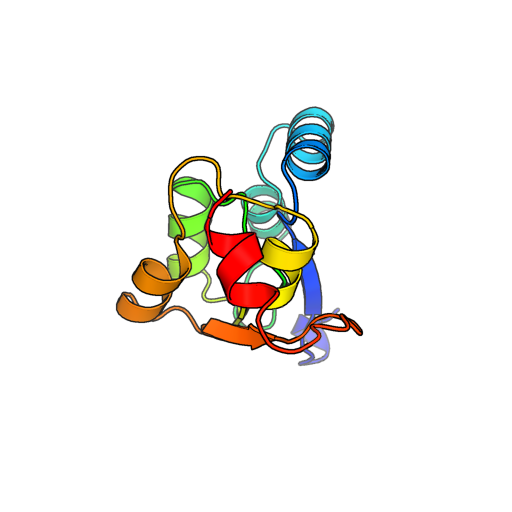 SER A 1 97 ? 1.486 1.316 10.276 1.00 97.62 97 SER A CA 1
ATOM 769 C C . SER A 1 97 ? 2.170 0.551 9.146 1.00 97.62 97 SER A C 1
ATOM 771 O O . SER A 1 97 ? 1.504 -0.037 8.296 1.00 97.62 97 SER A O 1
ATOM 773 N N . VAL A 1 98 ? 3.504 0.583 9.119 1.00 98.25 98 VAL A N 1
ATOM 774 C CA . VAL A 1 98 ? 4.326 -0.088 8.105 1.00 98.25 98 VAL A CA 1
ATOM 775 C C . VAL A 1 98 ? 5.166 -1.171 8.772 1.00 98.25 98 VAL A C 1
ATOM 777 O O . VAL A 1 98 ? 5.983 -0.885 9.644 1.00 98.25 98 VAL A O 1
ATOM 780 N N . SER A 1 99 ? 4.984 -2.410 8.328 1.00 97.81 99 SER A N 1
ATOM 781 C CA . SER A 1 99 ? 5.797 -3.569 8.704 1.00 97.81 99 SER A CA 1
ATOM 782 C C . SER A 1 99 ? 6.643 -4.044 7.523 1.00 97.81 99 SER A C 1
ATOM 784 O O . SER A 1 99 ? 6.317 -3.762 6.369 1.00 97.81 99 SER A O 1
ATOM 786 N N . LEU A 1 100 ? 7.721 -4.776 7.809 1.00 96.38 100 LEU A N 1
ATOM 787 C CA . LEU A 1 100 ? 8.491 -5.494 6.794 1.00 96.38 100 LEU A CA 1
ATOM 788 C C . LEU A 1 100 ? 8.003 -6.942 6.710 1.00 96.38 100 LEU A C 1
ATOM 790 O O . LEU A 1 100 ? 7.943 -7.637 7.722 1.00 96.38 100 LEU A O 1
ATOM 794 N N . GLY A 1 101 ? 7.671 -7.385 5.501 1.00 93.25 101 GLY A N 1
ATOM 795 C CA . GLY A 1 101 ? 7.292 -8.755 5.180 1.00 93.25 101 GLY A CA 1
ATOM 796 C C . GLY A 1 101 ? 8.313 -9.417 4.257 1.00 93.25 101 GLY A C 1
ATOM 797 O O . GLY A 1 101 ? 8.994 -8.757 3.473 1.00 93.25 101 GLY A O 1
ATOM 798 N N . VAL A 1 102 ? 8.419 -10.742 4.341 1.00 90.69 102 VAL A N 1
ATOM 799 C CA . VAL A 1 102 ? 9.223 -11.541 3.396 1.00 90.69 102 VAL A CA 1
ATOM 800 C C . VAL A 1 102 ? 8.396 -12.041 2.205 1.00 90.69 102 VAL A C 1
ATOM 802 O O . VAL A 1 102 ? 8.967 -12.419 1.189 1.00 90.69 102 VAL A O 1
ATOM 805 N N . ASP A 1 103 ? 7.063 -11.984 2.315 1.00 91.44 103 ASP A N 1
ATOM 806 C CA . ASP A 1 103 ? 6.093 -12.640 1.432 1.00 91.44 103 ASP A CA 1
ATOM 807 C C . ASP A 1 103 ? 6.340 -14.157 1.349 1.00 91.44 103 ASP A C 1
ATOM 809 O O . ASP A 1 103 ? 5.944 -14.893 2.252 1.00 91.44 103 ASP A O 1
ATOM 813 N N . THR A 1 104 ? 7.050 -14.627 0.327 1.00 83.44 104 THR A N 1
ATOM 814 C CA . THR A 1 104 ? 7.325 -16.052 0.095 1.00 83.44 104 THR A CA 1
ATOM 815 C C . THR A 1 104 ? 8.828 -16.337 0.032 1.00 83.44 104 THR A C 1
ATOM 817 O O . THR A 1 104 ? 9.661 -15.447 0.209 1.00 83.44 104 THR A O 1
ATOM 820 N N . ILE A 1 105 ? 9.201 -17.603 -0.180 1.00 78.56 105 ILE A N 1
ATOM 821 C CA . ILE A 1 105 ? 10.606 -18.010 -0.264 1.00 78.56 105 ILE A CA 1
ATOM 822 C C . ILE A 1 105 ? 11.240 -17.384 -1.509 1.00 78.56 105 ILE A C 1
ATOM 824 O O . ILE A 1 105 ? 10.924 -17.763 -2.634 1.00 78.56 105 ILE A O 1
ATOM 828 N N . ILE A 1 106 ? 12.197 -16.484 -1.292 1.00 70.56 106 ILE A N 1
ATOM 829 C CA . ILE A 1 106 ? 13.092 -15.981 -2.332 1.00 70.56 106 ILE A CA 1
ATOM 830 C C . ILE A 1 106 ? 14.518 -16.293 -1.910 1.00 70.56 106 ILE A C 1
ATOM 832 O O . ILE A 1 106 ? 14.987 -15.866 -0.854 1.00 70.56 106 ILE A O 1
ATOM 836 N N . ILE A 1 107 ? 15.212 -17.070 -2.736 1.00 71.44 107 ILE A N 1
ATOM 837 C CA . ILE A 1 107 ? 16.617 -17.386 -2.511 1.00 71.44 107 ILE A CA 1
ATOM 838 C C . ILE A 1 107 ? 17.432 -16.214 -3.053 1.00 71.44 107 ILE A C 1
ATOM 840 O O . ILE A 1 107 ? 17.482 -15.988 -4.261 1.00 71.44 107 ILE A O 1
ATOM 844 N N . HIS A 1 108 ? 18.089 -15.485 -2.154 1.00 65.94 108 HIS A N 1
ATOM 845 C CA . HIS A 1 108 ? 19.091 -14.481 -2.498 1.00 65.94 108 HIS A CA 1
ATOM 846 C C . HIS A 1 108 ? 20.483 -15.018 -2.132 1.00 65.94 108 HIS A C 1
ATOM 848 O O . HIS A 1 108 ? 20.921 -14.842 -0.993 1.00 65.94 108 HIS A O 1
ATOM 854 N N . PRO A 1 109 ? 21.204 -15.677 -3.058 1.00 65.25 109 PRO A N 1
ATOM 855 C CA . PRO A 1 109 ? 22.629 -15.936 -2.874 1.00 65.25 109 PRO A CA 1
ATOM 856 C C . PRO A 1 109 ? 23.360 -14.617 -2.578 1.00 65.25 109 PRO A C 1
ATOM 858 O O . PRO A 1 109 ? 22.944 -13.556 -3.057 1.00 65.25 109 PRO A O 1
ATOM 861 N N . MET A 1 110 ? 24.432 -14.659 -1.780 1.00 68.38 110 MET A N 1
ATOM 862 C CA . MET A 1 110 ? 25.154 -13.443 -1.381 1.00 68.38 110 MET A CA 1
ATOM 863 C C . MET A 1 110 ? 25.488 -12.556 -2.594 1.00 68.38 110 MET A C 1
ATOM 865 O O . MET A 1 110 ? 25.996 -13.039 -3.602 1.00 68.38 110 MET A O 1
ATOM 869 N N . GLY A 1 111 ? 25.199 -11.255 -2.488 1.00 66.62 111 GLY A N 1
ATOM 870 C CA . GLY A 1 111 ? 25.509 -10.249 -3.515 1.00 66.62 111 GLY A CA 1
ATOM 871 C C . GLY A 1 111 ? 24.410 -9.981 -4.552 1.00 66.62 111 GLY A C 1
ATOM 872 O O . GLY A 1 111 ? 24.443 -8.933 -5.196 1.00 66.62 111 GLY A O 1
ATOM 873 N N . ILE A 1 112 ? 23.393 -10.843 -4.682 1.00 72.06 112 ILE A N 1
ATOM 874 C CA . ILE A 1 112 ? 22.337 -10.654 -5.693 1.00 72.06 112 ILE A CA 1
ATOM 875 C C . ILE A 1 112 ? 21.423 -9.463 -5.387 1.00 72.06 112 ILE A C 1
ATOM 877 O O . ILE A 1 112 ? 21.064 -8.741 -6.308 1.00 72.06 112 ILE A O 1
ATOM 881 N N . ALA A 1 113 ? 21.090 -9.194 -4.120 1.00 65.81 113 ALA A N 1
ATOM 882 C CA . ALA A 1 113 ? 20.224 -8.059 -3.778 1.00 65.81 113 ALA A CA 1
ATOM 883 C C . ALA A 1 113 ? 20.819 -6.711 -4.236 1.00 65.81 113 ALA A C 1
ATOM 885 O O . ALA A 1 113 ? 20.109 -5.879 -4.793 1.00 65.81 113 ALA A O 1
ATOM 886 N N . GLY A 1 114 ? 22.138 -6.532 -4.079 1.00 68.19 114 GLY A N 1
ATOM 887 C CA . GLY A 1 114 ? 22.842 -5.357 -4.595 1.00 68.19 114 GLY A CA 1
ATOM 888 C C . GLY A 1 114 ? 22.808 -5.293 -6.122 1.00 68.19 114 GLY A C 1
ATOM 889 O O . GLY A 1 114 ? 22.471 -4.251 -6.672 1.00 68.19 114 GLY A O 1
ATOM 890 N N . LEU A 1 115 ? 23.058 -6.412 -6.812 1.00 66.50 115 LEU A N 1
ATOM 891 C CA . LEU A 1 115 ? 22.969 -6.474 -8.276 1.00 66.50 115 LEU A CA 1
ATOM 892 C C . LEU A 1 115 ? 21.561 -6.134 -8.794 1.00 66.50 115 LEU A C 1
ATOM 894 O O . LEU A 1 115 ? 21.424 -5.449 -9.800 1.00 66.50 115 LEU A O 1
ATOM 898 N N . MET A 1 116 ? 20.517 -6.589 -8.102 1.00 67.44 116 MET A N 1
ATOM 899 C CA . MET A 1 116 ? 19.125 -6.343 -8.485 1.00 67.44 116 MET A CA 1
ATOM 900 C C . MET A 1 116 ? 18.688 -4.895 -8.251 1.00 67.44 116 MET A C 1
ATOM 902 O O . MET A 1 116 ? 17.790 -4.439 -8.941 1.00 67.44 116 MET A O 1
ATOM 906 N N . SER A 1 117 ? 19.341 -4.164 -7.342 1.00 65.69 117 SER A N 1
ATOM 907 C CA . SER A 1 117 ? 19.094 -2.728 -7.129 1.00 65.69 117 SER A CA 1
ATOM 908 C C . SER A 1 117 ? 19.709 -1.801 -8.188 1.00 65.69 117 SER A C 1
ATOM 910 O O . SER A 1 117 ? 19.484 -0.595 -8.137 1.00 65.69 117 SER A O 1
ATOM 912 N N . LEU A 1 118 ? 20.511 -2.338 -9.118 1.00 64.88 118 LEU A N 1
ATOM 913 C CA . LEU A 1 118 ? 21.155 -1.571 -10.196 1.00 64.88 118 LEU A CA 1
ATOM 914 C C . LEU A 1 118 ? 20.312 -1.485 -11.480 1.00 64.88 118 LEU A C 1
ATOM 916 O O . LEU A 1 118 ? 20.738 -0.829 -12.432 1.00 64.88 118 LEU A O 1
ATOM 920 N N . TYR A 1 119 ? 19.160 -2.156 -11.515 1.00 53.84 119 TYR A N 1
ATO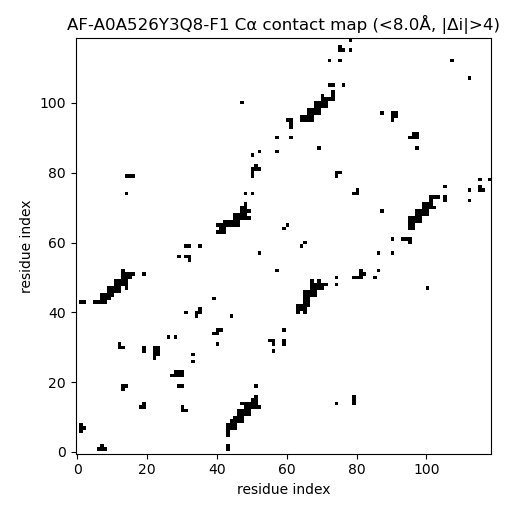M 921 C CA . TYR A 1 119 ? 18.204 -2.161 -12.625 1.00 53.84 119 TYR A CA 1
ATOM 922 C C . TYR A 1 119 ? 16.883 -1.533 -12.183 1.00 53.84 119 TYR A C 1
ATOM 924 O O . TYR A 1 119 ? 16.195 -0.979 -13.067 1.00 53.84 119 TYR A O 1
#

Secondary structure (DSSP, 8-state):
-TTTTT--EEEEES-SHHHHHHHHHHHSS-HHHHHHHTT--STTEEEEE--S--HHHHHHHHHH--EEEE-HHHHHHTT---SS---HHHHHHTT-EEEE---S-----TTHHHHHTT-

Solvent-accessible surface area (backbone atoms only — not comparable to full-atom values): 6934 Å² total; per-residue (Å²): 102,45,72,83,66,76,40,76,44,75,44,83,39,41,58,46,73,67,63,41,52,50,46,25,70,75,70,76,40,53,70,62,54,48,30,45,76,70,71,63,52,25,69,51,20,34,39,28,46,56,37,63,66,50,73,68,43,50,54,48,42,61,73,40,40,30,37,34,31,38,24,62,69,47,34,46,74,71,70,51,70,42,91,83,57,81,56,62,70,57,40,42,77,67,71,31,50,72,43,85,38,66,87,64,96,73,91,69,62,90,68,46,68,65,60,53,71,76,113

Mean predicted aligned error: 4.47 Å

pLDDT: mean 91.13, std 9.84, range [53.84, 98.56]

Foldseek 3Di:
DLVVVVAAAEDEAPAADVVQVVVCVVPVDGPLVVCVVVVNQACSYEYEANLADDPVSLVSCLVRQYAYEHQVVVCLLVLGHHPPDDCQVVSVVSPRHYHYDNPDDDDDDPPVSVVSVVD